Protein AF-A0A9E0LYA1-F1 (afdb_monomer)

Radius of gyration: 18.56 Å; Cα contacts (8 Å, |Δi|>4): 246; chains: 1; bounding box: 62×68×36 Å

Sequence (164 aa):
MTSHRGQSEPLCPSARPEAPDARIFGVVDNSGEAPEVRYLAEPVPVTAEVRALLQGAPPGEVWRVGARCAGSACGHFDGAHCSLGERLVQLHSRPKGPQPPSCALRAAGCRWFRERGIDICFTCRFVVSEGETLLGSEADRAALGQPSAAGREPIAQTGHGLSG

Secondary structure (DSSP, 8-state):
-----S-PPPEETT--TTSTT-EEEEEEE-SSSS-EEEEEEEEEE--HHHHHTTTT--HHHHEEEEEE--GGGSTTB-SSSBHHHHHHHH---S---SSPPP-HHHHTTBHHHHHHTTHHHHHHTT--SSSS-SSSSHHHHHHTTPPPSTT-------------

Structure (mmCIF, N/CA/C/O backbone):
data_AF-A0A9E0LYA1-F1
#
_entry.id   AF-A0A9E0LYA1-F1
#
loop_
_atom_site.group_PDB
_atom_site.id
_atom_site.type_symbol
_atom_site.label_atom_id
_atom_site.label_alt_id
_atom_site.label_comp_id
_atom_site.label_asym_id
_atom_site.label_entity_id
_atom_site.label_seq_id
_atom_site.pdbx_PDB_ins_code
_atom_site.Cartn_x
_atom_site.Cartn_y
_atom_site.Cartn_z
_atom_site.occupancy
_atom_site.B_iso_or_equiv
_atom_site.auth_seq_id
_atom_site.auth_comp_id
_atom_site.auth_asym_id
_atom_site.auth_atom_id
_atom_site.pdbx_PDB_model_num
ATOM 1 N N . MET A 1 1 ? -3.941 -33.182 -10.390 1.00 36.06 1 MET A N 1
ATOM 2 C CA . MET A 1 1 ? -4.243 -32.474 -9.127 1.00 36.06 1 MET A CA 1
ATOM 3 C C . MET A 1 1 ? -2.921 -32.074 -8.492 1.00 36.06 1 MET A C 1
ATOM 5 O O . MET A 1 1 ? -2.309 -32.869 -7.792 1.00 36.06 1 MET A O 1
ATOM 9 N N . THR A 1 2 ? -2.398 -30.906 -8.858 1.00 38.78 2 THR A 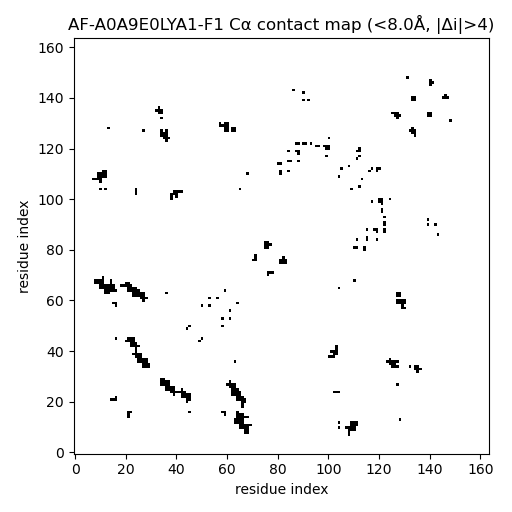N 1
ATOM 10 C CA . THR A 1 2 ? -1.060 -30.469 -8.440 1.00 38.78 2 THR A CA 1
ATOM 11 C C . THR A 1 2 ? -1.136 -29.911 -7.022 1.00 38.78 2 THR A C 1
ATOM 13 O O . THR A 1 2 ? -1.888 -28.985 -6.739 1.00 38.78 2 THR A O 1
ATOM 16 N N . SER A 1 3 ? -0.385 -30.531 -6.120 1.00 39.16 3 SER A N 1
ATOM 17 C CA . SER A 1 3 ? -0.320 -30.214 -4.696 1.00 39.16 3 SER A CA 1
ATOM 18 C C . SER A 1 3 ? 0.295 -28.822 -4.469 1.00 39.16 3 SER A C 1
ATOM 20 O O . SER A 1 3 ? 1.511 -28.663 -4.577 1.00 39.16 3 SER A O 1
ATOM 22 N N . HIS A 1 4 ? -0.510 -27.818 -4.106 1.00 46.06 4 HIS A N 1
ATOM 23 C CA . HIS A 1 4 ? -0.019 -26.523 -3.615 1.00 46.06 4 HIS A CA 1
ATOM 24 C C . HIS A 1 4 ? 0.507 -26.683 -2.181 1.00 46.06 4 HIS A C 1
ATOM 26 O O . HIS A 1 4 ? -0.223 -26.512 -1.208 1.00 46.06 4 HIS A O 1
ATOM 32 N N . ARG A 1 5 ? 1.781 -27.065 -2.030 1.00 46.09 5 ARG A N 1
ATOM 33 C CA . ARG A 1 5 ? 2.447 -27.075 -0.720 1.00 46.09 5 ARG A CA 1
ATOM 34 C C . ARG A 1 5 ? 2.542 -25.642 -0.177 1.00 46.09 5 ARG A C 1
ATOM 36 O O . ARG A 1 5 ? 3.277 -24.828 -0.722 1.00 46.09 5 ARG A O 1
ATOM 43 N N . GLY A 1 6 ? 1.813 -25.370 0.904 1.00 42.47 6 GLY A N 1
ATOM 44 C CA . GLY A 1 6 ? 2.267 -24.531 2.020 1.00 42.47 6 GLY A CA 1
ATOM 45 C C . GLY A 1 6 ? 2.540 -23.045 1.779 1.00 42.47 6 GLY A C 1
ATOM 46 O O . GLY A 1 6 ? 3.290 -22.469 2.558 1.00 42.47 6 GLY A O 1
ATOM 47 N N . GLN A 1 7 ? 1.966 -22.407 0.759 1.00 52.66 7 GLN A N 1
ATOM 48 C CA . GLN A 1 7 ? 2.095 -20.954 0.622 1.00 52.66 7 GLN A CA 1
ATOM 49 C C . GLN A 1 7 ? 0.951 -20.259 1.353 1.00 52.66 7 GLN A C 1
ATOM 51 O O . GLN A 1 7 ? -0.199 -20.348 0.921 1.00 52.66 7 GLN A O 1
ATOM 56 N N . SER A 1 8 ? 1.273 -19.549 2.438 1.00 67.56 8 SER A N 1
ATOM 57 C CA . SER A 1 8 ? 0.352 -18.601 3.063 1.00 67.56 8 SER A CA 1
ATOM 58 C C . SER A 1 8 ? -0.239 -17.685 1.990 1.00 67.56 8 SER A C 1
ATOM 60 O O . SER A 1 8 ? 0.461 -17.228 1.072 1.00 67.56 8 SER A O 1
ATOM 62 N N . GLU A 1 9 ? -1.546 -17.460 2.079 1.00 82.94 9 GLU A N 1
ATOM 63 C CA . GLU A 1 9 ? -2.266 -16.619 1.131 1.00 82.94 9 GLU A CA 1
ATOM 64 C C . GLU A 1 9 ? -1.612 -15.228 1.082 1.00 82.94 9 GLU A C 1
ATOM 66 O O . GLU A 1 9 ? -1.304 -14.667 2.137 1.00 82.94 9 GLU A O 1
ATOM 71 N N . PRO A 1 10 ? -1.307 -14.688 -0.113 1.00 94.69 10 PRO A N 1
ATOM 72 C CA . PRO A 1 10 ? -0.533 -13.461 -0.212 1.00 94.69 10 PRO A CA 1
ATOM 73 C C . PRO A 1 10 ? -1.270 -12.282 0.421 1.00 94.69 10 PRO A C 1
ATOM 75 O O . PRO A 1 10 ? -2.493 -12.172 0.328 1.00 94.69 10 PRO A O 1
ATOM 78 N N . LEU A 1 11 ? -0.508 -11.346 0.982 1.00 97.31 11 LEU A N 1
ATOM 79 C CA . LEU A 1 11 ? -1.049 -10.089 1.492 1.00 97.31 11 LEU A CA 1
ATOM 80 C C . LEU A 1 11 ? -1.148 -9.057 0.365 1.00 97.31 11 LEU A C 1
ATOM 82 O O . LEU A 1 11 ? -0.202 -8.855 -0.397 1.00 97.31 11 LEU A O 1
ATOM 86 N N . CYS A 1 12 ? -2.290 -8.390 0.248 1.00 96.75 12 CYS A N 1
ATOM 87 C CA . CYS A 1 12 ? -2.478 -7.261 -0.652 1.00 96.75 12 CYS A CA 1
ATOM 88 C C . CYS A 1 12 ? -1.997 -5.974 0.038 1.00 96.75 12 CYS A C 1
ATOM 90 O O . CYS A 1 12 ? -2.546 -5.643 1.082 1.00 96.75 12 CYS A O 1
ATOM 92 N N . PRO A 1 13 ? -1.033 -5.217 -0.524 1.00 96.31 13 PRO A N 1
ATOM 93 C CA . PRO A 1 13 ? -0.576 -3.929 0.025 1.00 96.31 13 PRO A CA 1
ATOM 94 C C . PRO A 1 13 ? -1.478 -2.739 -0.344 1.00 96.31 13 PRO A C 1
ATOM 96 O O . PRO A 1 13 ? -1.095 -1.589 -0.128 1.00 96.31 13 PRO A O 1
ATOM 99 N N . SER A 1 14 ? -2.619 -3.017 -0.974 1.00 94.94 14 SER A N 1
ATOM 100 C CA . SER A 1 14 ? -3.626 -2.052 -1.421 1.00 94.94 14 SER A CA 1
ATOM 101 C C . SER A 1 14 ? -5.019 -2.518 -0.990 1.00 94.94 14 SER A C 1
ATOM 103 O O . SER A 1 14 ? -5.987 -2.418 -1.744 1.00 94.94 14 SER A O 1
ATOM 105 N N . ALA A 1 15 ? -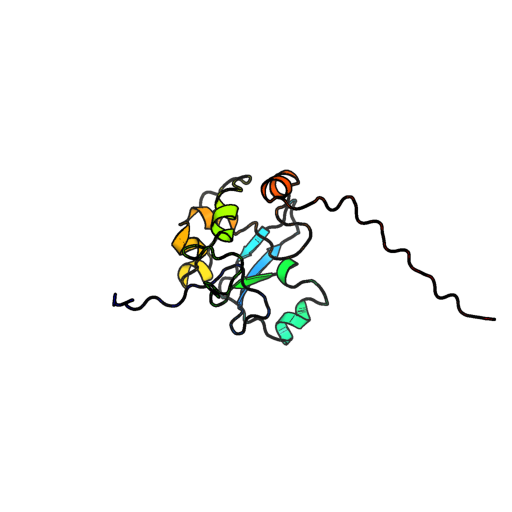5.096 -3.143 0.185 1.00 94.62 15 ALA A N 1
ATOM 106 C CA . ALA A 1 15 ? -6.358 -3.616 0.720 1.00 94.62 15 ALA A CA 1
ATOM 107 C C . ALA A 1 15 ? -7.231 -2.437 1.153 1.00 94.62 15 ALA A C 1
ATOM 109 O O . ALA A 1 15 ? -6.731 -1.370 1.510 1.00 94.62 15 ALA A O 1
ATOM 110 N N . ARG A 1 16 ? -8.545 -2.652 1.138 1.00 91.06 16 ARG A N 1
ATOM 111 C CA . ARG A 1 16 ? -9.497 -1.685 1.673 1.00 91.06 16 ARG A CA 1
ATOM 112 C C . ARG A 1 16 ? -9.427 -1.664 3.213 1.00 91.06 16 ARG A C 1
ATOM 114 O O . ARG A 1 16 ? -9.237 -2.732 3.802 1.00 91.06 16 ARG A O 1
ATOM 121 N N . PRO A 1 17 ? -9.584 -0.499 3.865 1.00 91.44 17 PRO A N 1
ATOM 122 C CA . PRO A 1 17 ? -9.629 -0.375 5.328 1.00 91.44 17 PRO A CA 1
ATOM 123 C C . PRO A 1 17 ? -10.695 -1.246 6.003 1.00 91.44 17 PRO A C 1
ATOM 125 O O . PRO A 1 17 ? -10.542 -1.615 7.164 1.00 91.44 17 PRO A O 1
ATOM 128 N N . GLU A 1 18 ? -11.759 -1.584 5.276 1.00 91.19 18 GLU A N 1
ATOM 129 C CA . GLU A 1 18 ? -12.887 -2.390 5.748 1.00 91.19 18 GLU A CA 1
ATOM 130 C C . GLU A 1 18 ? -12.610 -3.899 5.695 1.00 91.19 18 GLU A C 1
ATOM 132 O O . GLU A 1 18 ? -13.439 -4.692 6.144 1.00 91.19 18 GLU A O 1
ATOM 137 N N . ALA A 1 19 ? -11.469 -4.327 5.141 1.00 92.94 19 ALA A N 1
ATOM 138 C CA . ALA A 1 19 ? -11.120 -5.741 5.103 1.00 92.94 19 ALA A CA 1
ATOM 139 C C . ALA A 1 19 ? -11.016 -6.317 6.537 1.00 92.94 19 ALA A C 1
ATOM 141 O O . ALA A 1 19 ? -10.453 -5.659 7.415 1.00 92.94 19 ALA A O 1
ATOM 142 N N . PRO A 1 20 ? -11.499 -7.550 6.796 1.00 91.25 20 PRO A N 1
ATOM 143 C CA . PRO A 1 20 ? -11.566 -8.113 8.152 1.00 91.25 20 PRO A CA 1
ATOM 144 C C . PRO A 1 20 ? -10.228 -8.149 8.903 1.00 91.25 20 PRO A C 1
ATOM 146 O O . PRO A 1 20 ? -10.180 -7.997 10.122 1.00 91.25 20 PRO A O 1
ATOM 149 N N . ASP A 1 21 ? -9.129 -8.350 8.180 1.00 94.69 21 ASP A N 1
ATOM 150 C CA . ASP A 1 21 ? -7.766 -8.418 8.698 1.00 94.69 21 ASP A CA 1
ATOM 151 C C . ASP A 1 21 ? -6.921 -7.203 8.290 1.00 94.69 21 ASP A C 1
ATOM 153 O O . ASP A 1 21 ? -5.694 -7.284 8.262 1.00 94.69 21 ASP A O 1
ATOM 157 N N . ALA A 1 22 ? -7.564 -6.064 8.011 1.00 96.62 22 ALA A N 1
ATOM 158 C CA . ALA A 1 22 ? -6.886 -4.827 7.656 1.00 96.62 22 ALA A CA 1
ATOM 159 C C . ALA A 1 22 ? -5.872 -4.391 8.730 1.00 96.62 22 ALA A C 1
ATOM 161 O O . ALA A 1 22 ? -6.139 -4.357 9.943 1.00 96.62 22 ALA A O 1
ATOM 162 N N . ARG A 1 23 ? -4.675 -4.046 8.260 1.00 98.00 23 ARG A N 1
ATOM 163 C CA . ARG A 1 23 ? -3.551 -3.540 9.045 1.00 98.00 23 ARG A CA 1
ATOM 164 C C . ARG A 1 23 ? -2.958 -2.324 8.346 1.00 98.00 23 ARG A C 1
ATOM 166 O O . ARG A 1 23 ? -2.631 -2.382 7.163 1.00 98.00 23 ARG A O 1
ATOM 173 N N . ILE A 1 24 ? -2.764 -1.243 9.082 1.00 97.62 24 ILE A N 1
ATOM 174 C CA . ILE A 1 24 ? -1.992 -0.082 8.648 1.00 97.62 24 ILE A CA 1
ATOM 175 C C . ILE A 1 24 ? -0.522 -0.484 8.694 1.00 97.62 24 ILE A C 1
ATOM 177 O O . ILE A 1 24 ? -0.018 -0.831 9.756 1.00 97.62 24 ILE A O 1
ATOM 181 N N . PHE A 1 25 ? 0.172 -0.448 7.562 1.00 97.25 25 PHE A N 1
ATOM 182 C CA . PHE A 1 25 ? 1.618 -0.698 7.497 1.00 97.25 25 PHE A CA 1
ATOM 183 C C . PHE A 1 25 ? 2.420 0.560 7.139 1.00 97.25 25 PHE A C 1
ATOM 185 O O . PHE A 1 25 ? 3.650 0.522 7.085 1.00 97.25 25 PHE A O 1
ATOM 192 N N . GLY A 1 26 ? 1.738 1.677 6.892 1.00 96.50 26 GLY A N 1
ATOM 193 C CA . GLY A 1 26 ? 2.360 2.968 6.642 1.00 96.50 26 GLY A CA 1
ATOM 194 C C . GLY A 1 26 ? 1.364 4.115 6.753 1.00 96.50 26 GLY A C 1
ATOM 195 O O . GLY A 1 26 ? 0.154 3.911 6.653 1.00 96.50 26 GLY A O 1
ATOM 196 N N . VAL A 1 27 ? 1.895 5.314 6.948 1.00 95.56 27 VAL A N 1
ATOM 197 C CA . VAL A 1 27 ? 1.153 6.575 7.028 1.00 95.56 27 VAL A CA 1
ATOM 198 C C . VAL A 1 27 ? 1.624 7.472 5.893 1.00 95.56 27 VAL A C 1
ATOM 200 O O . VAL A 1 27 ? 2.821 7.542 5.621 1.00 95.56 27 VAL A O 1
ATOM 203 N N . VAL A 1 28 ? 0.690 8.119 5.209 1.00 92.81 28 VAL A N 1
ATOM 204 C CA . VAL A 1 28 ? 0.986 9.075 4.144 1.00 92.81 28 VAL A CA 1
ATOM 205 C C . VAL A 1 28 ? 1.395 10.398 4.784 1.00 92.81 28 VAL A C 1
ATOM 207 O O . VAL A 1 28 ? 0.678 10.971 5.599 1.00 92.81 28 VAL A O 1
ATOM 210 N N . ASP A 1 29 ? 2.580 10.860 4.420 1.00 89.75 29 ASP A N 1
ATOM 211 C CA . ASP A 1 29 ? 3.165 12.132 4.798 1.00 89.75 29 ASP A CA 1
ATOM 212 C C . ASP A 1 29 ? 3.024 13.098 3.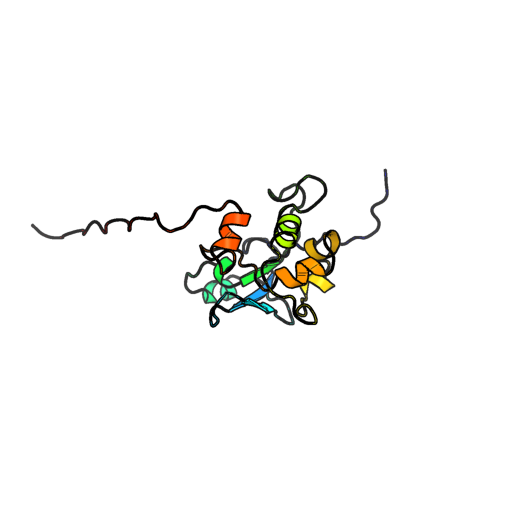619 1.00 89.75 29 ASP A C 1
ATOM 214 O O . ASP A 1 29 ? 3.597 12.885 2.550 1.00 89.75 29 ASP A O 1
ATOM 218 N N . ASN A 1 30 ? 2.228 14.146 3.824 1.00 84.69 30 ASN A N 1
ATOM 219 C CA . ASN A 1 30 ? 1.958 15.191 2.837 1.00 84.69 30 ASN A CA 1
ATOM 220 C C . ASN A 1 30 ? 2.745 16.485 3.123 1.00 84.69 30 ASN A C 1
ATOM 222 O O . ASN A 1 30 ? 2.406 17.533 2.586 1.00 84.69 30 ASN A O 1
ATOM 226 N N . SER A 1 31 ? 3.757 16.450 3.999 1.00 82.94 31 SER A N 1
ATOM 227 C CA . SER A 1 31 ? 4.528 17.652 4.365 1.00 82.94 31 SER A CA 1
ATOM 228 C C . SER A 1 31 ? 5.518 18.120 3.290 1.00 82.94 31 SER A C 1
ATOM 230 O O . SER A 1 31 ? 6.002 19.250 3.357 1.00 82.94 31 SER A O 1
ATOM 232 N N . GLY A 1 32 ? 5.834 17.262 2.316 1.00 82.25 32 GLY A N 1
ATOM 233 C CA . GLY A 1 32 ? 6.737 17.565 1.207 1.00 82.25 32 GLY A CA 1
ATOM 234 C C . GLY A 1 32 ? 6.025 18.034 -0.064 1.00 82.25 32 GLY A C 1
ATOM 235 O O . GLY A 1 32 ? 4.807 18.162 -0.116 1.00 82.25 32 GLY A O 1
ATOM 23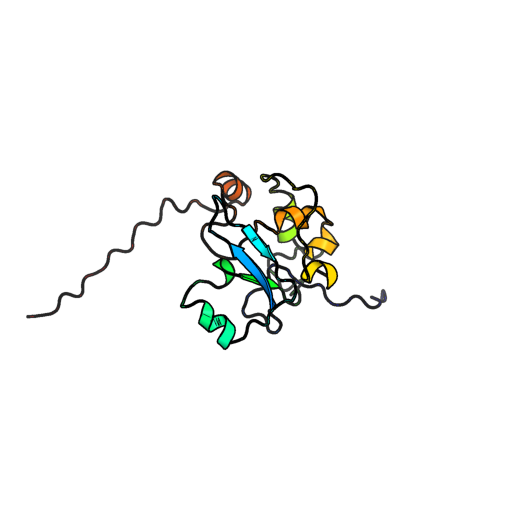6 N N . GLU A 1 33 ? 6.804 18.226 -1.131 1.00 76.88 33 GLU A N 1
ATOM 237 C CA . GLU A 1 33 ? 6.300 18.579 -2.471 1.00 76.88 33 GLU A CA 1
ATOM 238 C C . GLU A 1 33 ? 5.375 17.499 -3.064 1.00 76.88 33 GLU A C 1
ATOM 240 O O . GLU A 1 33 ? 4.535 17.770 -3.918 1.00 76.88 33 GLU A O 1
ATOM 245 N N . ALA A 1 34 ? 5.512 16.260 -2.597 1.00 77.44 34 ALA A N 1
ATOM 246 C CA . ALA A 1 34 ? 4.685 15.142 -3.008 1.00 77.44 34 ALA A CA 1
ATOM 247 C C . ALA A 1 34 ? 4.444 14.175 -1.842 1.00 77.44 34 ALA A C 1
ATOM 249 O O . ALA A 1 34 ? 5.312 14.061 -0.970 1.00 77.44 34 ALA A O 1
ATOM 250 N N . PRO A 1 35 ? 3.319 13.433 -1.858 1.00 84.50 35 PRO A N 1
ATOM 251 C CA . PRO A 1 35 ? 3.017 12.452 -0.829 1.00 84.50 35 PRO A CA 1
ATOM 252 C C . PRO A 1 35 ? 4.082 11.359 -0.778 1.00 84.50 35 PRO A C 1
ATOM 254 O O . PRO A 1 35 ? 4.457 10.773 -1.801 1.00 84.50 35 PRO A O 1
ATOM 257 N N . GLU A 1 36 ? 4.520 11.039 0.432 1.00 89.12 36 GLU A N 1
ATOM 258 C CA . GLU A 1 36 ? 5.412 9.920 0.697 1.00 89.12 36 GLU A CA 1
ATOM 259 C C . GLU A 1 36 ? 4.885 9.059 1.848 1.00 89.12 36 GLU A C 1
ATOM 261 O O . GLU A 1 36 ? 4.381 9.547 2.847 1.00 89.12 36 GLU A O 1
ATOM 266 N N . VAL A 1 37 ? 5.025 7.744 1.743 1.00 92.50 37 VAL A N 1
ATOM 267 C CA . VAL A 1 37 ? 4.643 6.804 2.791 1.00 92.50 37 VAL A CA 1
ATOM 268 C C . VAL A 1 37 ? 5.782 6.632 3.791 1.00 92.50 37 VAL A C 1
ATOM 270 O O . VAL A 1 37 ? 6.851 6.106 3.470 1.00 92.50 37 VAL A O 1
ATOM 273 N N . ARG A 1 38 ? 5.486 6.937 5.051 1.00 94.25 38 ARG A N 1
ATOM 274 C CA . ARG A 1 38 ? 6.281 6.571 6.225 1.00 94.25 38 ARG A CA 1
ATOM 275 C C . ARG A 1 38 ? 5.853 5.180 6.690 1.00 94.25 38 ARG A C 1
ATOM 277 O O . ARG A 1 38 ? 4.723 4.986 7.133 1.00 94.25 38 ARG A O 1
ATOM 284 N N . TYR A 1 39 ? 6.738 4.195 6.567 1.00 95.81 39 TYR A N 1
ATOM 285 C CA . TYR A 1 39 ? 6.435 2.802 6.909 1.00 95.81 39 TYR A CA 1
ATOM 286 C C . TYR A 1 39 ? 6.500 2.573 8.418 1.00 95.81 39 TYR A C 1
ATOM 288 O O . TYR A 1 39 ? 7.413 3.055 9.089 1.00 95.81 39 TYR A O 1
ATOM 296 N N . LEU A 1 40 ? 5.545 1.803 8.936 1.00 96.38 40 LEU A N 1
ATOM 297 C CA . LEU A 1 40 ? 5.545 1.371 10.329 1.00 96.38 40 LEU A CA 1
ATOM 298 C C . LEU A 1 40 ? 6.441 0.140 10.488 1.00 96.38 40 LEU A C 1
ATOM 300 O O . LEU A 1 40 ? 6.450 -0.747 9.631 1.00 96.38 40 LEU A O 1
ATOM 304 N N . ALA A 1 41 ? 7.179 0.084 11.598 1.00 92.25 41 ALA A N 1
ATOM 305 C CA . ALA A 1 41 ? 7.962 -1.097 11.953 1.00 92.25 41 ALA A CA 1
ATOM 306 C C . ALA A 1 41 ? 7.049 -2.305 12.220 1.00 92.25 41 ALA A C 1
ATOM 308 O O . ALA A 1 41 ? 7.325 -3.395 11.728 1.00 92.25 41 ALA A O 1
ATOM 309 N N . GLU A 1 42 ? 5.937 -2.071 12.925 1.00 94.94 42 GLU A N 1
ATOM 310 C CA . GLU A 1 42 ? 4.909 -3.066 13.227 1.00 94.94 42 GLU A CA 1
ATOM 311 C C . GLU A 1 42 ? 3.550 -2.603 12.669 1.00 94.94 42 GLU A C 1
ATOM 313 O O . GLU A 1 42 ? 3.139 -1.470 12.949 1.00 94.94 42 GLU A O 1
ATOM 318 N N . PRO A 1 43 ? 2.839 -3.426 11.872 1.00 96.62 43 PRO A N 1
ATOM 319 C CA . PRO A 1 43 ? 1.523 -3.063 11.364 1.00 96.62 43 PRO A CA 1
ATOM 320 C C . PRO A 1 43 ? 0.460 -2.943 12.465 1.00 96.62 43 PRO A C 1
ATOM 322 O O . PRO A 1 43 ? 0.331 -3.808 13.328 1.00 96.62 43 PRO A O 1
ATOM 325 N N . VAL A 1 44 ? -0.380 -1.911 12.382 1.00 97.75 44 VAL A N 1
ATOM 326 C CA . VAL A 1 44 ? -1.419 -1.612 13.381 1.00 97.75 44 VAL A CA 1
ATOM 327 C C . VAL A 1 44 ? -2.799 -2.053 12.875 1.00 97.75 44 VAL A C 1
ATOM 329 O O . VAL A 1 44 ? -3.171 -1.691 11.760 1.00 97.75 44 VAL A O 1
ATOM 332 N N . PRO A 1 45 ? -3.600 -2.815 13.642 1.00 97.56 45 PRO A N 1
ATOM 333 C CA . PRO A 1 45 ? -4.984 -3.140 13.281 1.00 97.56 45 PRO A CA 1
ATOM 334 C C . PRO A 1 45 ? -5.864 -1.915 13.020 1.00 97.56 45 PRO A C 1
ATOM 336 O O . PRO A 1 45 ? -5.860 -0.963 13.795 1.00 97.56 45 PRO A O 1
ATOM 339 N N . VAL A 1 46 ? -6.671 -1.965 11.954 1.00 96.25 46 VAL A N 1
ATOM 340 C CA . VAL A 1 46 ? -7.682 -0.934 11.665 1.00 96.25 46 VAL A CA 1
ATOM 341 C C . VAL A 1 46 ? -8.912 -1.167 12.554 1.00 96.25 46 VAL A C 1
ATOM 343 O O . VAL A 1 46 ? -9.920 -1.733 12.130 1.00 96.25 46 VAL A O 1
ATOM 346 N N . THR A 1 47 ? -8.828 -0.765 13.823 1.00 95.56 47 THR A N 1
ATOM 347 C CA . THR A 1 47 ? -9.956 -0.834 14.769 1.00 95.56 47 THR A CA 1
ATOM 348 C C . THR A 1 47 ? -10.872 0.389 14.655 1.00 95.56 47 THR A C 1
ATOM 350 O O . THR A 1 47 ? -10.574 1.342 13.932 1.00 95.56 47 THR A O 1
ATOM 353 N N . ALA A 1 48 ? -12.008 0.376 15.359 1.00 92.69 48 ALA A N 1
ATOM 354 C CA . ALA A 1 48 ? -12.908 1.530 15.409 1.00 92.69 48 ALA A CA 1
ATOM 355 C C . ALA A 1 48 ? -12.241 2.748 16.069 1.00 92.69 48 ALA A C 1
ATOM 357 O O . ALA A 1 48 ? -12.380 3.866 15.582 1.00 92.69 48 ALA A O 1
ATOM 358 N N . GLU A 1 49 ? -11.459 2.517 17.120 1.00 94.12 49 GLU A N 1
ATOM 359 C CA . GLU A 1 49 ? -10.715 3.542 17.854 1.00 94.12 49 GLU A CA 1
ATOM 360 C C . GLU A 1 49 ? -9.631 4.161 16.969 1.00 94.12 49 GLU A C 1
ATOM 362 O O . GLU A 1 49 ? -9.486 5.378 16.924 1.00 94.12 49 GLU A O 1
ATOM 367 N N . VAL A 1 50 ? -8.916 3.333 16.198 1.00 94.69 50 VAL A N 1
ATOM 368 C CA . VAL A 1 50 ? -7.918 3.814 15.235 1.00 94.69 50 VAL A CA 1
ATOM 369 C C . VAL A 1 50 ? -8.589 4.613 14.113 1.00 94.69 50 VAL A C 1
ATOM 371 O O . VAL A 1 50 ? -8.097 5.680 13.760 1.00 94.69 50 VAL A O 1
ATOM 374 N N . ARG A 1 51 ? -9.747 4.169 13.594 1.00 93.19 51 ARG A N 1
ATOM 375 C CA . ARG A 1 51 ? -10.554 4.941 12.621 1.00 93.19 51 ARG A CA 1
ATOM 376 C C . ARG A 1 51 ? -11.014 6.290 13.155 1.00 93.19 51 ARG A C 1
ATOM 378 O O . ARG A 1 51 ? -11.030 7.249 12.389 1.00 93.19 51 ARG A O 1
ATOM 385 N N . ALA A 1 52 ? -11.331 6.398 14.442 1.00 92.69 52 ALA A N 1
ATOM 386 C CA . ALA A 1 52 ? -11.728 7.670 15.040 1.00 92.69 52 ALA A CA 1
ATOM 387 C C . ALA A 1 52 ? -10.615 8.738 14.972 1.00 92.69 52 ALA A C 1
ATOM 389 O O . ALA A 1 52 ? -10.922 9.930 14.923 1.00 92.69 52 ALA A O 1
ATOM 390 N N . LEU A 1 53 ? -9.339 8.333 14.885 1.00 92.00 53 LEU A N 1
ATOM 391 C CA . LEU A 1 53 ? -8.202 9.251 14.731 1.00 92.00 53 LEU A CA 1
ATOM 392 C C . LEU A 1 53 ? -8.212 10.015 13.402 1.00 92.00 53 LEU A C 1
ATOM 394 O O . LEU A 1 53 ? -7.582 11.063 13.312 1.00 92.00 53 LEU A O 1
ATOM 398 N N . LEU A 1 54 ? -8.916 9.515 12.380 1.00 89.56 54 LEU A N 1
ATOM 399 C CA . LEU A 1 54 ? -8.995 10.181 11.078 1.00 89.56 54 LEU A CA 1
ATOM 400 C C . LEU A 1 54 ? -9.807 11.476 11.119 1.00 8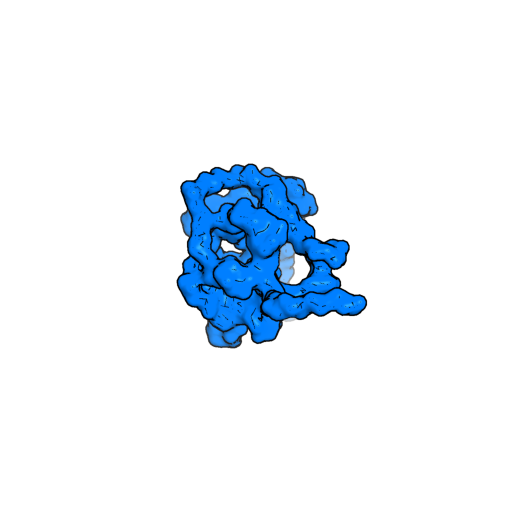9.56 54 LEU A C 1
ATOM 402 O O . LEU A 1 54 ? -9.680 12.285 10.208 1.00 89.56 54 LEU A O 1
ATOM 406 N N . GLN A 1 55 ? -10.664 11.667 12.131 1.00 90.25 55 GLN A N 1
ATOM 407 C CA . GLN A 1 55 ? -11.499 12.868 12.281 1.00 90.25 55 GLN A CA 1
ATOM 408 C C . GLN A 1 55 ? -12.263 13.257 10.995 1.00 90.25 55 GLN A C 1
ATOM 410 O O . GLN A 1 55 ? -12.463 14.432 10.706 1.00 90.25 55 GLN A O 1
ATOM 415 N N . GLY A 1 56 ? -12.699 12.258 10.218 1.00 84.38 56 GLY A N 1
ATOM 416 C CA . GLY A 1 56 ? -13.437 12.446 8.964 1.00 84.38 56 GLY A CA 1
ATOM 417 C C . GLY A 1 56 ? -12.587 12.438 7.688 1.00 84.38 56 GLY A C 1
ATOM 418 O O . GLY A 1 56 ? -13.162 12.420 6.603 1.00 84.38 56 GLY A O 1
ATOM 419 N N . ALA A 1 57 ? -11.254 12.393 7.785 1.00 87.44 57 ALA A N 1
ATOM 420 C CA . ALA A 1 57 ? -10.391 12.202 6.621 1.00 87.44 57 ALA A CA 1
ATOM 421 C C . ALA A 1 57 ? -10.602 10.809 5.985 1.00 87.44 57 ALA A C 1
ATOM 423 O O . ALA A 1 57 ? -10.755 9.822 6.717 1.00 87.44 57 ALA A O 1
ATOM 424 N N . PRO A 1 58 ? -10.576 10.687 4.643 1.00 88.38 58 PRO A N 1
ATOM 425 C CA . PRO A 1 58 ? -10.608 9.393 3.970 1.00 88.38 58 PRO A CA 1
ATOM 426 C C . PRO A 1 58 ? -9.421 8.516 4.403 1.00 88.38 58 PRO A C 1
ATOM 428 O O . PRO A 1 58 ? -8.269 8.951 4.312 1.00 88.38 58 PRO A O 1
ATOM 431 N N . PRO A 1 59 ? -9.643 7.267 4.853 1.00 90.50 59 PRO A N 1
ATOM 432 C CA . PRO A 1 59 ? -8.551 6.424 5.326 1.00 90.50 59 PRO A CA 1
ATOM 433 C C . PRO A 1 59 ? -7.461 6.199 4.274 1.00 90.50 59 PRO A C 1
ATOM 435 O O . PRO A 1 59 ? -6.286 6.149 4.628 1.00 90.50 59 PRO A O 1
ATOM 438 N N . GLY A 1 60 ? -7.814 6.071 2.989 1.00 85.56 60 GLY A N 1
ATOM 439 C CA . GLY A 1 60 ? -6.838 5.834 1.926 1.00 85.56 60 GLY A CA 1
ATOM 440 C C . GLY A 1 60 ? -5.943 7.032 1.594 1.00 85.56 60 GLY A C 1
ATOM 441 O O . GLY A 1 60 ? -4.917 6.827 0.940 1.00 85.56 60 GLY A O 1
ATOM 442 N N . GLU A 1 61 ? -6.295 8.237 2.058 1.00 88.12 61 GLU A N 1
ATOM 443 C CA . GLU A 1 61 ? -5.464 9.449 1.969 1.00 88.12 61 GLU A CA 1
ATOM 444 C C . GLU A 1 61 ? -4.421 9.521 3.091 1.00 88.12 61 GLU A C 1
ATOM 446 O O . GLU A 1 61 ? -3.373 10.140 2.925 1.00 88.12 61 GLU A O 1
ATOM 451 N N . VAL A 1 62 ? -4.690 8.869 4.227 1.00 92.19 62 VAL A N 1
ATOM 452 C CA . VAL A 1 62 ? -3.846 8.932 5.431 1.00 92.19 62 VAL A CA 1
ATOM 453 C C . VAL A 1 62 ? -3.046 7.646 5.629 1.00 92.19 62 VAL A C 1
ATOM 455 O O . VAL A 1 62 ? -1.928 7.677 6.142 1.00 92.19 62 VAL A O 1
ATOM 458 N N . TRP A 1 63 ? -3.582 6.494 5.226 1.00 95.19 63 TRP A N 1
ATOM 459 C CA . TRP A 1 63 ? -3.028 5.186 5.556 1.00 95.19 63 TRP A CA 1
ATOM 460 C C . TRP A 1 63 ? -2.716 4.325 4.342 1.00 95.19 63 TRP A C 1
ATOM 462 O O . TRP A 1 63 ? -3.427 4.266 3.339 1.00 95.19 63 TRP A O 1
ATOM 472 N N . ARG A 1 64 ? -1.664 3.530 4.511 1.00 95.56 64 ARG A N 1
ATOM 473 C CA . ARG A 1 64 ? -1.378 2.356 3.698 1.00 95.56 64 ARG A CA 1
ATOM 474 C C . ARG A 1 64 ? -1.881 1.124 4.411 1.00 95.56 64 ARG A C 1
ATOM 476 O O . ARG A 1 64 ? -1.326 0.729 5.436 1.00 95.56 64 ARG A O 1
ATOM 483 N N . VAL A 1 65 ? -2.915 0.517 3.844 1.00 96.56 65 VAL A N 1
ATOM 484 C CA . VAL A 1 65 ? -3.576 -0.648 4.425 1.00 96.56 65 VAL A CA 1
ATOM 485 C C . VAL A 1 65 ? -3.206 -1.918 3.665 1.00 96.56 65 VAL A C 1
ATOM 487 O O . VAL A 1 65 ? -3.239 -1.982 2.434 1.00 96.56 65 VAL A O 1
ATOM 490 N N . GLY A 1 66 ? -2.836 -2.942 4.428 1.00 96.94 66 GLY A N 1
ATOM 491 C CA . GLY A 1 66 ? -2.600 -4.296 3.963 1.00 96.94 66 GLY A CA 1
ATOM 492 C C . GLY A 1 66 ? -3.567 -5.282 4.610 1.00 96.94 66 GLY A C 1
ATOM 493 O O . GLY A 1 66 ? -3.962 -5.094 5.755 1.00 96.94 66 GLY A O 1
ATOM 494 N N . ALA A 1 67 ? -3.952 -6.322 3.876 1.00 97.19 67 ALA A N 1
ATOM 495 C CA . ALA A 1 67 ? -4.832 -7.396 4.348 1.00 97.19 67 ALA A CA 1
ATOM 496 C C . ALA A 1 67 ? -4.632 -8.647 3.479 1.00 97.19 67 ALA A C 1
ATOM 498 O O . ALA A 1 67 ? -3.857 -8.604 2.514 1.00 97.19 67 ALA A O 1
ATOM 499 N N . ARG A 1 68 ? -5.341 -9.746 3.750 1.00 96.75 68 ARG A N 1
ATOM 500 C CA . ARG A 1 68 ? -5.388 -10.897 2.835 1.00 96.75 68 ARG A CA 1
ATOM 501 C C . ARG A 1 68 ? -5.812 -10.466 1.432 1.00 96.75 68 ARG A C 1
ATOM 503 O O . ARG A 1 68 ? -6.719 -9.657 1.240 1.00 96.75 68 ARG A O 1
ATOM 510 N N . CYS A 1 69 ? -5.124 -10.984 0.420 1.00 96.12 69 CYS A N 1
ATOM 511 C CA . CYS A 1 69 ? -5.451 -10.668 -0.960 1.00 96.12 69 CYS A CA 1
ATOM 512 C C . CYS A 1 69 ? -6.708 -11.412 -1.411 1.00 96.12 69 CYS A C 1
ATOM 514 O O . CYS A 1 69 ? -6.723 -12.633 -1.425 1.00 96.12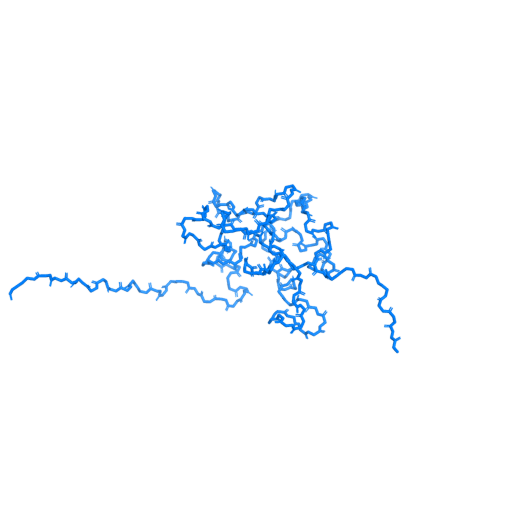 69 CYS A O 1
ATOM 516 N N . ALA A 1 70 ? -7.702 -10.668 -1.900 1.00 94.56 70 ALA A N 1
ATOM 517 C CA . ALA A 1 70 ? -8.947 -11.228 -2.427 1.00 94.56 70 ALA A CA 1
ATOM 518 C C . ALA A 1 70 ? -8.784 -12.045 -3.731 1.00 94.56 70 ALA A C 1
ATOM 520 O O . ALA A 1 70 ? -9.746 -12.655 -4.193 1.00 94.56 70 ALA A O 1
ATOM 521 N N . GLY A 1 71 ? -7.594 -12.055 -4.349 1.00 94.50 71 GLY A N 1
ATOM 522 C CA . GLY A 1 71 ? -7.316 -12.844 -5.552 1.00 94.50 71 GLY A CA 1
ATOM 523 C C . GLY A 1 71 ? -8.306 -12.544 -6.678 1.00 94.50 71 GLY A C 1
ATOM 524 O O . GLY A 1 71 ? -8.520 -11.382 -7.008 1.00 94.50 71 GLY A O 1
ATOM 525 N N . SER A 1 72 ? -8.939 -13.580 -7.225 1.00 94.12 72 SER A N 1
ATOM 526 C CA . SER A 1 72 ? -9.938 -13.475 -8.300 1.00 94.12 72 SER A CA 1
ATOM 527 C C . SER A 1 72 ? -11.186 -12.664 -7.951 1.00 94.12 72 SER A C 1
ATOM 529 O O . SER A 1 72 ? -11.885 -12.235 -8.862 1.00 94.12 72 SER A O 1
ATOM 531 N N . ALA A 1 73 ? -11.461 -12.402 -6.670 1.00 92.88 73 ALA A N 1
ATOM 532 C CA . ALA A 1 73 ? -12.538 -11.498 -6.264 1.00 92.88 73 ALA A CA 1
ATOM 533 C C . ALA A 1 73 ? -12.133 -10.008 -6.331 1.00 92.88 73 ALA A C 1
ATOM 535 O O . ALA A 1 73 ? -12.953 -9.127 -6.080 1.00 92.88 73 ALA A O 1
ATOM 536 N N . CYS A 1 74 ? -10.873 -9.696 -6.655 1.00 93.88 74 CYS A N 1
ATOM 537 C CA . CYS A 1 74 ? -10.386 -8.332 -6.826 1.00 93.88 74 CYS A CA 1
ATOM 538 C C . CYS A 1 74 ? -10.456 -7.903 -8.297 1.00 93.88 74 CYS A C 1
ATOM 540 O O . CYS A 1 74 ? -9.882 -8.561 -9.158 1.00 93.88 74 CYS A O 1
ATOM 542 N N . GLY A 1 75 ? -11.029 -6.727 -8.581 1.00 93.19 75 GLY A N 1
ATOM 543 C CA . GLY A 1 75 ? -11.081 -6.161 -9.941 1.00 93.19 75 GLY A CA 1
ATOM 544 C C . GLY A 1 75 ? -9.721 -5.796 -10.560 1.00 93.19 75 GLY A C 1
ATOM 545 O O . GLY A 1 75 ? -9.657 -5.390 -11.715 1.00 93.19 75 GLY A O 1
ATOM 546 N N . HIS A 1 76 ? -8.623 -5.919 -9.810 1.00 94.44 76 HIS A N 1
ATOM 547 C CA . HIS A 1 76 ? -7.256 -5.773 -10.322 1.00 94.44 76 HIS A CA 1
ATOM 548 C C . HIS A 1 76 ? -6.552 -7.110 -10.557 1.00 94.44 76 HIS A C 1
ATOM 550 O O . HIS A 1 76 ? -5.359 -7.116 -10.849 1.00 94.44 76 HIS A O 1
ATOM 556 N N . PHE A 1 77 ? -7.229 -8.238 -10.372 1.00 95.25 77 PHE A N 1
ATOM 557 C CA . PHE A 1 77 ? -6.653 -9.545 -10.638 1.00 95.25 77 PHE A CA 1
ATOM 558 C C . PHE A 1 77 ? -7.079 -10.020 -12.025 1.00 95.25 77 PHE A C 1
ATOM 560 O O . PHE A 1 77 ? -8.269 -10.092 -12.312 1.00 95.25 77 PHE A O 1
ATOM 567 N N . ASP A 1 78 ? -6.115 -10.334 -12.886 1.00 94.06 78 ASP A N 1
ATOM 568 C CA . ASP A 1 78 ? -6.366 -10.708 -14.289 1.00 94.06 78 ASP A CA 1
ATOM 569 C C . ASP A 1 78 ? -6.598 -12.219 -14.499 1.00 94.06 78 ASP A C 1
ATOM 571 O O . ASP A 1 78 ? -6.756 -12.684 -15.625 1.00 94.06 78 ASP A O 1
ATOM 575 N N . GLY A 1 79 ? -6.627 -12.989 -13.408 1.00 92.56 79 GLY A N 1
ATOM 576 C CA . GLY A 1 79 ? -6.713 -14.451 -13.417 1.00 92.56 79 GLY A CA 1
ATOM 577 C C . GLY A 1 79 ? -5.389 -15.142 -13.082 1.00 92.56 79 GLY A C 1
ATOM 578 O O . GLY A 1 79 ? -5.413 -16.282 -12.620 1.00 92.56 79 GLY A O 1
ATOM 579 N N . ALA A 1 80 ? -4.256 -14.447 -13.207 1.00 92.62 80 ALA A N 1
ATOM 580 C CA . ALA A 1 80 ? -2.932 -14.960 -12.853 1.00 92.62 80 ALA A CA 1
ATOM 581 C C . ALA A 1 80 ? -2.158 -14.011 -11.922 1.00 92.62 80 ALA A C 1
ATOM 583 O O . ALA A 1 80 ? -1.560 -14.454 -10.934 1.00 92.62 80 ALA A O 1
ATOM 584 N N . HIS A 1 81 ? -2.213 -12.708 -12.190 1.00 94.75 81 HIS A N 1
ATOM 585 C CA . HIS A 1 81 ? -1.410 -11.676 -11.548 1.00 94.75 81 HIS A CA 1
ATOM 586 C C . HIS A 1 81 ? -2.237 -10.450 -11.147 1.00 94.75 81 HIS A C 1
ATOM 588 O O . HIS A 1 81 ? -3.379 -10.238 -11.560 1.00 94.75 81 HIS A O 1
ATOM 594 N N . CYS A 1 82 ? -1.654 -9.623 -10.280 1.00 95.69 82 CYS A N 1
ATOM 595 C CA . CYS A 1 82 ? -2.205 -8.322 -9.942 1.00 95.69 82 CYS A CA 1
ATOM 596 C C . CYS A 1 82 ? -1.794 -7.281 -10.994 1.00 95.69 82 CYS A C 1
ATOM 598 O O . CYS A 1 82 ? -0.653 -6.807 -11.003 1.00 95.69 82 CYS A O 1
ATOM 600 N N . SER A 1 83 ? -2.752 -6.850 -11.815 1.00 95.00 83 SER A N 1
ATOM 601 C CA . SER A 1 83 ? -2.566 -5.810 -12.835 1.00 95.00 83 SER A CA 1
ATOM 602 C C . SER A 1 83 ? -2.352 -4.413 -12.237 1.00 95.00 83 SER A C 1
ATOM 604 O O . SER A 1 83 ? -1.826 -3.515 -12.892 1.00 95.00 83 SER A O 1
ATOM 606 N N . LEU A 1 84 ? -2.731 -4.182 -10.973 1.00 94.00 84 LEU A N 1
ATOM 607 C CA . LEU A 1 84 ? -2.392 -2.934 -10.278 1.00 94.00 84 LEU A CA 1
ATOM 608 C C . LEU A 1 84 ? -0.899 -2.871 -9.935 1.00 94.00 84 LEU A C 1
ATOM 610 O O . LEU A 1 84 ? -0.254 -1.870 -10.232 1.00 94.00 84 LEU A O 1
ATOM 614 N N . GLY A 1 85 ? -0.341 -3.943 -9.364 1.00 91.75 85 GLY A N 1
ATOM 615 C CA . GLY A 1 85 ? 1.095 -4.021 -9.085 1.00 91.75 85 GLY A CA 1
ATOM 616 C C . GLY A 1 85 ? 1.924 -3.902 -10.363 1.00 91.75 85 GLY A C 1
ATOM 617 O O . GLY A 1 85 ? 2.941 -3.219 -10.374 1.00 91.75 85 GLY A O 1
ATOM 618 N N . GLU A 1 86 ? 1.447 -4.497 -11.457 1.00 91.00 86 GLU A N 1
ATOM 619 C CA . GLU A 1 86 ? 2.039 -4.341 -12.786 1.00 91.00 86 GLU A CA 1
ATOM 620 C C . GLU A 1 86 ? 2.103 -2.894 -13.255 1.00 91.00 86 GLU A C 1
ATOM 622 O O . GLU A 1 86 ? 3.186 -2.396 -13.553 1.00 91.00 86 GLU A O 1
ATOM 627 N N . ARG A 1 87 ? 0.951 -2.212 -13.289 1.00 90.12 87 ARG A N 1
ATOM 628 C CA . ARG A 1 87 ? 0.862 -0.820 -13.737 1.00 90.12 87 ARG A CA 1
ATOM 629 C C . ARG A 1 87 ? 1.770 0.080 -12.911 1.00 90.12 87 ARG A C 1
ATOM 631 O O . ARG A 1 87 ? 2.478 0.898 -13.476 1.00 90.12 87 ARG A O 1
ATOM 638 N N . LEU A 1 88 ? 1.828 -0.124 -11.595 1.00 88.81 88 LEU A N 1
ATOM 639 C CA . LEU A 1 88 ? 2.690 0.658 -10.707 1.00 88.81 88 LEU A CA 1
ATOM 640 C C . LEU A 1 88 ? 4.188 0.462 -10.989 1.00 88.81 88 LEU A C 1
ATOM 642 O O . LEU A 1 88 ? 4.948 1.419 -10.874 1.00 88.81 88 LEU A O 1
ATOM 646 N N . VAL A 1 89 ? 4.628 -0.734 -11.398 1.00 86.38 89 VAL A N 1
ATOM 647 C CA . VAL A 1 89 ? 6.010 -0.926 -11.874 1.00 86.38 89 VAL A CA 1
ATOM 648 C C . VAL A 1 89 ? 6.243 -0.238 -13.218 1.00 86.38 89 VAL A C 1
ATOM 650 O O . VAL A 1 89 ? 7.381 0.029 -13.549 1.00 86.38 89 VAL A O 1
ATOM 653 N N . GLN A 1 90 ? 5.231 0.102 -14.010 1.00 83.94 90 GLN A N 1
ATOM 654 C CA . GLN A 1 90 ? 5.460 0.836 -15.263 1.00 83.94 90 GLN A CA 1
ATOM 655 C C . GLN A 1 90 ? 5.543 2.358 -15.065 1.00 83.94 90 GLN A C 1
ATOM 657 O O . GLN A 1 90 ? 6.149 3.050 -15.877 1.00 83.94 90 GLN A O 1
ATOM 662 N N . LEU A 1 91 ? 5.020 2.888 -13.955 1.00 72.50 91 LEU A N 1
ATOM 663 C CA . LEU A 1 91 ? 4.978 4.328 -13.646 1.00 72.50 91 LEU A CA 1
ATOM 664 C C . LEU A 1 91 ? 6.297 4.864 -13.052 1.00 72.50 91 LEU A C 1
ATOM 666 O O . LEU A 1 91 ? 6.294 5.596 -12.064 1.00 72.50 91 LEU A O 1
ATOM 670 N N . HIS A 1 92 ? 7.448 4.480 -13.610 1.00 61.09 92 HIS A N 1
ATOM 671 C CA . HIS A 1 92 ? 8.776 4.862 -13.103 1.00 61.09 92 HIS A CA 1
ATOM 672 C C . HIS A 1 92 ? 9.142 6.335 -13.375 1.00 61.09 92 HIS A C 1
ATOM 674 O O . HIS A 1 92 ? 10.099 6.628 -14.087 1.00 61.09 92 HIS A O 1
ATOM 680 N N . SER A 1 93 ? 8.428 7.275 -12.762 1.00 59.69 93 SER A N 1
ATOM 681 C CA . SER A 1 93 ? 8.709 8.711 -12.902 1.00 59.69 93 SER A CA 1
ATOM 682 C C . SER A 1 93 ? 9.640 9.248 -11.809 1.00 59.69 93 SER A C 1
ATOM 684 O O . SER A 1 93 ? 10.192 10.338 -11.941 1.00 59.69 93 SER A O 1
ATOM 686 N N . ARG A 1 94 ? 9.819 8.507 -10.703 1.00 70.12 94 ARG A N 1
ATOM 687 C CA . ARG A 1 94 ? 10.532 8.989 -9.507 1.00 70.12 94 ARG A CA 1
ATOM 688 C C . ARG A 1 94 ? 11.886 8.299 -9.309 1.00 70.12 94 ARG A C 1
ATOM 690 O O . ARG A 1 94 ? 11.968 7.079 -9.474 1.00 70.12 94 ARG A O 1
ATOM 697 N N . PRO A 1 95 ? 12.939 9.041 -8.909 1.00 73.19 95 PRO A N 1
ATOM 698 C CA . PRO A 1 95 ? 14.250 8.464 -8.642 1.00 73.19 95 PRO A CA 1
ATOM 699 C C . PRO A 1 95 ? 14.193 7.350 -7.591 1.00 73.19 95 PRO A C 1
ATOM 701 O O . PRO A 1 95 ? 13.651 7.524 -6.496 1.00 73.19 95 PRO A O 1
ATOM 704 N N . LYS A 1 96 ? 14.802 6.205 -7.911 1.00 82.19 96 LYS A N 1
ATOM 705 C CA . LYS A 1 96 ? 15.055 5.146 -6.931 1.00 82.19 96 LYS A CA 1
ATOM 706 C C . LYS A 1 96 ? 16.187 5.604 -6.010 1.00 82.19 96 LYS A C 1
ATOM 708 O O . LYS A 1 96 ? 17.243 6.019 -6.479 1.00 82.19 96 LYS A O 1
ATOM 713 N N . GLY A 1 97 ? 15.969 5.520 -4.700 1.00 82.12 97 GLY A N 1
ATOM 714 C CA . GLY A 1 97 ? 17.055 5.637 -3.726 1.00 82.12 97 GLY A CA 1
ATOM 715 C C . GLY A 1 97 ? 18.006 4.431 -3.793 1.00 82.12 97 GLY A C 1
ATOM 716 O O . GLY A 1 97 ? 17.745 3.482 -4.532 1.00 82.12 97 GLY A O 1
ATOM 717 N N . PRO A 1 98 ? 19.076 4.405 -2.982 1.00 87.00 98 PRO A N 1
ATOM 718 C CA . PRO A 1 98 ? 20.024 3.285 -2.964 1.00 87.00 98 PRO A CA 1
ATOM 719 C C . PRO A 1 98 ? 19.392 1.964 -2.491 1.00 87.00 98 PRO A C 1
ATOM 721 O O . PRO A 1 98 ? 19.878 0.889 -2.829 1.00 87.00 98 PRO A O 1
ATOM 724 N N . GLN A 1 99 ? 18.301 2.031 -1.721 1.00 90.19 99 GLN A N 1
ATOM 725 C CA . GLN A 1 99 ? 17.520 0.877 -1.280 1.00 90.19 99 GLN A CA 1
ATOM 726 C C . GLN A 1 99 ? 16.048 1.266 -1.056 1.00 90.19 99 GLN A C 1
ATOM 728 O O . GLN A 1 99 ? 15.767 2.428 -0.743 1.00 90.19 99 GLN A O 1
ATOM 733 N N . PRO A 1 100 ? 15.095 0.327 -1.197 1.00 90.88 100 PRO A N 1
ATOM 734 C CA . PRO A 1 100 ? 13.702 0.587 -0.857 1.00 90.88 100 PRO A CA 1
ATOM 735 C C . PRO A 1 100 ? 13.514 0.624 0.669 1.00 90.88 100 PRO A C 1
ATOM 737 O O . PRO A 1 100 ? 14.308 0.024 1.400 1.00 90.88 100 PRO A O 1
ATOM 740 N N . PRO A 1 101 ? 12.439 1.256 1.172 1.00 91.12 101 PRO A N 1
ATOM 741 C CA . PRO A 1 101 ? 12.153 1.271 2.603 1.00 91.12 101 PRO A CA 1
ATOM 742 C C . PRO A 1 101 ? 11.969 -0.146 3.172 1.00 91.12 101 PRO A C 1
ATOM 744 O O . PRO A 1 101 ? 11.623 -1.103 2.461 1.00 91.12 101 PRO A O 1
ATOM 747 N N . SER A 1 102 ? 12.194 -0.280 4.482 1.00 94.06 102 SER A N 1
ATOM 748 C CA . SER A 1 102 ? 11.773 -1.474 5.218 1.00 94.06 102 SER A CA 1
ATOM 749 C C . SER A 1 102 ? 10.246 -1.545 5.231 1.00 94.06 102 SER A C 1
ATOM 751 O O . SER A 1 102 ? 9.574 -0.538 5.435 1.00 94.06 102 SER A O 1
ATOM 753 N N . CYS A 1 103 ? 9.692 -2.729 4.976 1.00 96.31 103 CYS A N 1
ATOM 754 C CA . CYS A 1 103 ? 8.253 -2.933 4.864 1.00 96.31 103 CYS A CA 1
ATOM 755 C C . CYS A 1 103 ? 7.875 -4.274 5.494 1.00 96.31 103 CYS A C 1
ATOM 757 O O . CYS A 1 103 ? 8.242 -5.330 4.971 1.00 96.31 103 CYS A O 1
ATOM 759 N N . ALA A 1 104 ? 7.101 -4.234 6.580 1.00 94.75 104 ALA A N 1
ATOM 760 C CA . ALA A 1 104 ? 6.633 -5.432 7.276 1.00 94.75 104 ALA A CA 1
ATOM 761 C C . ALA A 1 104 ? 5.801 -6.353 6.361 1.00 94.75 104 ALA A C 1
ATOM 763 O O . ALA A 1 104 ? 5.956 -7.574 6.381 1.00 94.75 104 ALA A O 1
ATOM 764 N N . LEU A 1 105 ? 4.991 -5.774 5.464 1.00 95.25 105 LEU A N 1
ATOM 765 C CA . LEU A 1 105 ? 4.189 -6.546 4.512 1.00 95.25 105 LEU A CA 1
ATOM 766 C C . LEU A 1 105 ? 5.054 -7.334 3.516 1.00 95.25 105 LEU A C 1
ATOM 768 O O . LEU A 1 105 ? 4.671 -8.429 3.104 1.00 95.25 105 LEU A O 1
ATOM 772 N N . ARG A 1 106 ? 6.225 -6.799 3.130 1.00 95.44 106 ARG A N 1
ATOM 773 C CA . ARG A 1 106 ? 7.172 -7.490 2.239 1.00 95.44 106 ARG A CA 1
ATOM 774 C C . ARG A 1 106 ? 7.646 -8.796 2.870 1.00 95.44 106 ARG A C 1
ATOM 776 O O . ARG A 1 106 ? 7.561 -9.832 2.219 1.00 95.44 106 ARG A O 1
ATOM 783 N N . ALA A 1 107 ? 8.083 -8.744 4.127 1.00 90.62 107 ALA A N 1
ATOM 784 C CA . ALA A 1 107 ? 8.547 -9.919 4.864 1.00 90.62 107 ALA A CA 1
ATOM 785 C C . ALA A 1 107 ? 7.424 -10.947 5.101 1.00 90.62 107 ALA A C 1
ATOM 787 O O . ALA A 1 107 ? 7.667 -12.147 5.033 1.00 90.62 107 ALA A O 1
ATOM 788 N N . ALA A 1 108 ? 6.189 -10.482 5.307 1.00 92.06 108 ALA A N 1
ATOM 789 C CA . ALA A 1 108 ? 5.032 -11.329 5.603 1.00 92.06 108 ALA A CA 1
ATOM 790 C C . ALA A 1 108 ? 4.353 -11.971 4.370 1.00 92.06 108 ALA A C 1
ATOM 792 O O . ALA A 1 108 ? 3.381 -12.708 4.526 1.00 92.06 108 ALA A O 1
ATOM 793 N N . GLY A 1 109 ? 4.834 -11.716 3.145 1.00 95.25 109 GLY A N 1
ATOM 794 C CA . GLY A 1 109 ? 4.303 -12.347 1.926 1.00 95.25 109 GLY A CA 1
ATOM 795 C C . GLY A 1 109 ? 3.449 -11.444 1.027 1.00 95.25 109 GLY A C 1
ATOM 796 O O . GLY A 1 109 ? 2.470 -11.905 0.434 1.00 95.25 109 GLY A O 1
ATOM 797 N N . CYS A 1 110 ? 3.818 -10.166 0.894 1.00 97.38 110 CYS A N 1
ATOM 798 C CA . CYS A 1 110 ? 3.198 -9.203 -0.024 1.00 97.38 110 CYS A CA 1
ATOM 799 C C . CYS A 1 110 ? 3.095 -9.727 -1.470 1.00 97.38 110 CYS A C 1
ATOM 801 O O . CYS A 1 110 ? 4.101 -10.091 -2.083 1.00 97.38 110 CYS A O 1
ATOM 803 N N . ARG A 1 111 ? 1.887 -9.684 -2.050 1.00 97.44 111 ARG A N 1
ATOM 804 C CA . ARG A 1 111 ? 1.609 -10.097 -3.435 1.00 97.44 111 ARG A CA 1
ATOM 805 C C . ARG A 1 111 ? 2.459 -9.336 -4.444 1.00 97.44 111 ARG A C 1
ATOM 807 O O . ARG A 1 111 ? 3.088 -9.957 -5.290 1.00 97.44 111 ARG A O 1
ATOM 814 N N . TRP A 1 112 ? 2.489 -8.007 -4.350 1.00 96.44 112 TRP A N 1
ATOM 815 C CA . TRP A 1 112 ? 3.207 -7.180 -5.322 1.00 96.44 112 TRP A CA 1
ATOM 816 C C . TRP A 1 112 ? 4.695 -7.510 -5.355 1.00 96.44 112 TRP A C 1
ATOM 818 O O . TRP A 1 112 ? 5.245 -7.699 -6.432 1.00 96.44 112 TRP A O 1
ATOM 828 N N . PHE A 1 113 ? 5.331 -7.653 -4.190 1.00 96.88 113 PHE A N 1
ATOM 829 C CA . PHE A 1 113 ? 6.736 -8.054 -4.116 1.00 96.88 113 PHE A CA 1
ATOM 830 C C . PHE A 1 113 ? 6.958 -9.464 -4.679 1.00 96.88 113 PHE A C 1
ATOM 832 O O . PHE A 1 113 ? 7.896 -9.680 -5.439 1.00 96.88 113 PHE A O 1
ATOM 839 N N . ARG A 1 114 ? 6.077 -10.418 -4.353 1.00 96.44 114 ARG A N 1
ATOM 840 C CA . ARG A 1 114 ? 6.165 -11.791 -4.875 1.00 96.44 114 ARG A CA 1
ATOM 841 C C . ARG A 1 114 ? 6.063 -11.857 -6.400 1.00 96.44 114 ARG A C 1
ATOM 843 O O . ARG A 1 114 ? 6.704 -12.709 -6.998 1.00 96.44 114 ARG A O 1
ATOM 850 N N . GLU A 1 115 ? 5.247 -11.001 -7.009 1.00 95.75 115 GLU A N 1
ATOM 851 C CA . GLU A 1 115 ? 5.003 -11.011 -8.457 1.00 95.75 115 GLU A CA 1
ATOM 852 C C . GLU A 1 115 ? 5.984 -10.140 -9.243 1.00 95.75 115 GLU A C 1
ATOM 854 O O . GLU A 1 115 ? 6.322 -10.475 -10.373 1.00 95.75 115 GLU A O 1
ATOM 859 N N . ARG A 1 116 ? 6.419 -9.010 -8.677 1.00 94.88 116 ARG A N 1
ATOM 860 C CA . ARG A 1 116 ? 7.173 -7.973 -9.400 1.00 94.88 116 ARG A CA 1
ATOM 861 C C . ARG A 1 116 ? 8.573 -7.720 -8.838 1.00 94.88 116 ARG A C 1
ATOM 863 O O . ARG A 1 116 ? 9.292 -6.864 -9.341 1.00 94.88 116 ARG A O 1
ATOM 870 N N . GLY A 1 117 ? 8.975 -8.459 -7.807 1.00 94.25 117 GLY A N 1
ATOM 871 C CA . GLY A 1 117 ? 10.296 -8.346 -7.199 1.00 94.25 117 GLY A CA 1
ATOM 872 C C . GLY A 1 117 ? 10.504 -7.024 -6.464 1.00 94.25 117 GLY A C 1
ATOM 873 O O . GLY A 1 117 ? 9.561 -6.384 -6.005 1.00 94.25 117 GLY A O 1
ATOM 874 N N . ILE A 1 118 ? 11.765 -6.623 -6.307 1.00 92.25 118 ILE A N 1
ATOM 875 C CA . ILE A 1 118 ? 12.137 -5.453 -5.500 1.00 92.25 118 ILE A CA 1
ATOM 876 C C . ILE A 1 118 ? 11.749 -4.116 -6.149 1.00 92.25 118 ILE A C 1
ATOM 878 O O . ILE A 1 118 ? 11.590 -3.124 -5.439 1.00 92.25 118 ILE A O 1
ATOM 882 N N . ASP A 1 119 ? 11.543 -4.084 -7.468 1.00 89.81 119 ASP A N 1
ATOM 883 C CA . ASP A 1 119 ? 11.279 -2.847 -8.209 1.00 89.81 119 ASP A CA 1
ATOM 884 C C . ASP A 1 119 ? 10.001 -2.147 -7.755 1.00 89.81 119 ASP A C 1
ATOM 886 O O . ASP A 1 119 ? 10.020 -0.945 -7.489 1.00 89.81 119 ASP A O 1
ATOM 890 N N . ILE A 1 120 ? 8.918 -2.899 -7.535 1.00 92.62 120 ILE A N 1
ATOM 891 C CA . ILE A 1 120 ? 7.667 -2.323 -7.025 1.00 92.62 120 ILE A CA 1
ATOM 892 C C . ILE A 1 120 ? 7.843 -1.684 -5.643 1.00 92.62 120 ILE A C 1
ATOM 894 O O . ILE A 1 120 ? 7.141 -0.734 -5.308 1.00 92.62 120 ILE A O 1
ATOM 898 N N . CYS A 1 121 ? 8.795 -2.160 -4.831 1.00 93.62 121 CYS A N 1
ATOM 899 C CA . CYS A 1 121 ? 9.027 -1.608 -3.499 1.00 93.62 121 CYS A CA 1
ATOM 900 C C . CYS A 1 121 ? 9.577 -0.177 -3.540 1.00 93.62 121 CYS A C 1
ATOM 902 O O . CYS A 1 121 ? 9.356 0.566 -2.585 1.00 93.62 121 CYS A O 1
ATOM 904 N N . PHE A 1 122 ? 10.254 0.224 -4.621 1.00 90.94 122 PHE A N 1
ATOM 905 C CA . PHE A 1 122 ? 10.661 1.617 -4.813 1.00 90.94 122 PHE A CA 1
ATOM 906 C C . PHE A 1 122 ? 9.472 2.522 -5.127 1.00 90.94 122 PHE A C 1
ATOM 908 O O . PHE A 1 122 ? 9.446 3.660 -4.668 1.00 90.94 122 PHE A O 1
ATOM 915 N N . THR A 1 123 ? 8.468 2.008 -5.840 1.00 90.31 123 THR A N 1
ATOM 916 C CA . THR A 1 123 ? 7.244 2.754 -6.151 1.00 90.31 123 THR A CA 1
ATOM 917 C C . THR A 1 123 ? 6.299 2.821 -4.955 1.00 90.31 123 THR A C 1
ATOM 919 O O . THR A 1 123 ? 5.719 3.872 -4.707 1.00 90.31 123 THR A O 1
ATOM 922 N N . CYS A 1 124 ? 6.164 1.741 -4.170 1.00 91.19 124 CYS A N 1
ATOM 923 C CA . CYS A 1 124 ? 5.200 1.643 -3.062 1.00 91.19 124 CYS A CA 1
ATOM 924 C C . CYS A 1 124 ? 5.241 2.826 -2.084 1.00 91.19 124 CYS A C 1
ATOM 926 O O . CYS A 1 124 ? 4.215 3.156 -1.495 1.00 91.19 124 CYS A O 1
ATOM 928 N N . ARG A 1 125 ? 6.407 3.462 -1.891 1.00 88.69 125 ARG A N 1
ATOM 929 C CA . ARG A 1 125 ? 6.548 4.629 -1.005 1.00 88.69 125 ARG A CA 1
ATOM 930 C C . ARG A 1 125 ? 5.831 5.887 -1.502 1.00 88.69 125 ARG A C 1
ATOM 932 O O . ARG A 1 125 ? 5.730 6.829 -0.740 1.00 88.69 125 ARG A O 1
ATOM 939 N N . PHE A 1 126 ? 5.356 5.917 -2.741 1.00 88.00 126 PHE A N 1
ATOM 940 C CA . PHE A 1 126 ? 4.676 7.072 -3.339 1.00 88.00 126 PHE A CA 1
ATOM 941 C C . PHE A 1 126 ? 3.209 6.790 -3.672 1.00 88.00 126 PHE A C 1
ATOM 943 O O . PHE A 1 126 ? 2.531 7.620 -4.268 1.00 88.00 126 PHE A O 1
ATOM 950 N N . VAL A 1 127 ? 2.714 5.600 -3.335 1.00 88.38 127 VAL A N 1
ATOM 951 C CA . VAL A 1 127 ? 1.348 5.203 -3.668 1.00 88.38 127 VAL A CA 1
ATOM 952 C C . VAL A 1 127 ? 0.424 5.642 -2.534 1.00 88.38 127 VAL A C 1
ATOM 954 O O . VAL A 1 127 ? 0.615 5.242 -1.390 1.00 88.38 127 VAL A O 1
ATOM 957 N N . VAL A 1 128 ? -0.625 6.387 -2.858 1.00 86.25 128 VAL A N 1
ATOM 958 C CA . VAL A 1 128 ? -1.751 6.722 -1.967 1.00 86.25 128 VAL A CA 1
ATOM 959 C C . VAL A 1 128 ? -2.970 5.916 -2.442 1.0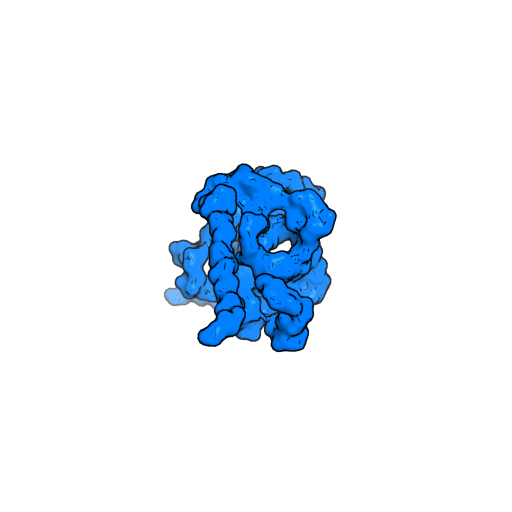0 86.25 128 VAL A C 1
ATOM 961 O O . VAL A 1 128 ? -3.013 5.544 -3.612 1.00 86.25 128 VAL A O 1
ATOM 964 N N . SER A 1 129 ? -3.890 5.513 -1.560 1.00 81.38 129 SER A N 1
ATOM 965 C CA . SER A 1 129 ? -4.959 4.561 -1.937 1.00 81.38 129 SER A CA 1
ATOM 966 C C . SER A 1 129 ? -6.277 5.245 -2.308 1.00 81.38 129 SER A C 1
ATOM 968 O O . SER A 1 129 ? -7.077 4.660 -3.037 1.00 81.38 129 SER A O 1
ATOM 970 N N . GLU A 1 130 ? -6.500 6.467 -1.820 1.00 69.38 130 GLU A N 1
ATOM 971 C CA . GLU A 1 130 ? -7.668 7.312 -2.096 1.00 69.38 130 GLU A CA 1
ATOM 972 C C . GLU A 1 130 ? -7.223 8.781 -2.206 1.00 69.38 130 GLU A C 1
ATOM 974 O O . GLU A 1 130 ? -6.146 9.129 -1.729 1.00 69.38 130 GLU A O 1
ATOM 979 N N . GLY A 1 131 ? -8.033 9.623 -2.850 1.00 54.41 131 GLY A N 1
ATOM 980 C CA . GLY A 1 131 ? -7.763 11.054 -3.033 1.00 54.41 131 GLY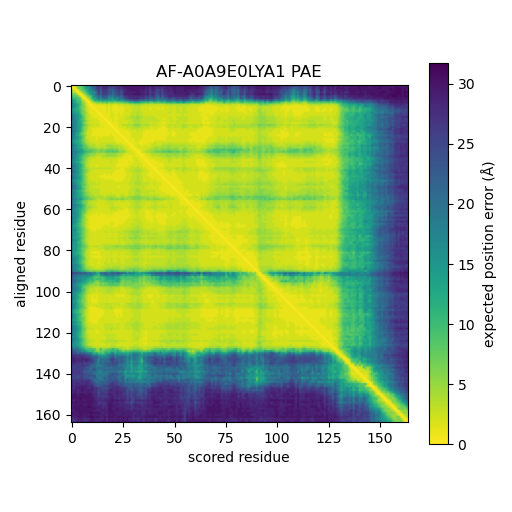 A CA 1
ATOM 981 C C . GLY A 1 131 ? -7.360 11.442 -4.461 1.00 54.41 131 GLY A C 1
ATOM 982 O O . GLY A 1 131 ? -6.897 10.620 -5.251 1.00 54.41 131 GLY A O 1
ATOM 983 N N . GLU A 1 132 ? -7.546 12.721 -4.804 1.00 40.34 132 GLU A N 1
ATOM 984 C CA . GLU A 1 132 ? -7.240 13.297 -6.133 1.00 40.34 132 GLU A CA 1
ATOM 985 C C . GLU A 1 132 ? -5.729 13.386 -6.432 1.00 40.34 132 GLU A C 1
ATOM 987 O O . GLU A 1 132 ? -5.317 13.704 -7.549 1.00 40.34 132 GLU A O 1
ATOM 992 N N . THR A 1 133 ? -4.905 13.063 -5.435 1.00 44.00 133 THR A N 1
ATOM 993 C CA . THR A 1 133 ? -3.440 13.080 -5.469 1.00 44.00 133 THR A CA 1
ATOM 994 C C . THR A 1 133 ? -2.897 11.658 -5.618 1.00 44.00 133 THR A C 1
ATOM 996 O O . THR A 1 133 ? -2.043 11.198 -4.860 1.00 44.00 133 THR A O 1
ATOM 999 N N . LEU A 1 134 ? -3.411 10.908 -6.592 1.00 47.91 134 LEU A N 1
ATOM 1000 C CA . LEU A 1 134 ? -2.786 9.657 -7.002 1.00 47.91 134 LEU A CA 1
ATOM 1001 C C . LEU A 1 134 ? -1.549 10.004 -7.828 1.00 47.91 134 LEU A C 1
ATOM 1003 O O . LEU A 1 134 ? -1.654 10.248 -9.024 1.00 47.91 134 LEU A O 1
ATOM 1007 N N . LEU A 1 135 ? -0.396 9.999 -7.147 1.00 47.62 135 LEU A N 1
ATOM 1008 C CA . LEU A 1 135 ? 0.941 10.295 -7.670 1.00 47.62 135 LEU A CA 1
ATOM 1009 C C . LEU A 1 135 ? 1.132 11.797 -7.923 1.00 47.62 135 LEU A C 1
ATOM 1011 O O . LEU A 1 135 ? 0.459 12.411 -8.740 1.00 47.62 135 LEU A O 1
ATOM 1015 N N . GLY A 1 136 ? 2.035 12.402 -7.150 1.00 48.19 136 GLY A N 1
ATOM 1016 C CA . GLY A 1 136 ? 2.229 13.852 -7.057 1.00 48.19 136 GLY A CA 1
ATOM 1017 C C . GLY A 1 136 ? 2.831 14.531 -8.294 1.00 48.19 136 GLY A C 1
ATOM 1018 O O . GLY A 1 136 ? 3.770 15.299 -8.132 1.00 48.19 136 GLY A O 1
ATOM 1019 N N . SER A 1 137 ? 2.353 14.233 -9.506 1.00 53.28 137 SER A N 1
ATOM 1020 C CA . SER A 1 137 ? 2.569 15.030 -10.718 1.00 53.28 137 SER A CA 1
ATOM 1021 C C . SER A 1 137 ? 1.452 14.785 -11.748 1.00 53.28 137 SER A C 1
ATOM 1023 O O . SER A 1 137 ? 0.887 13.695 -11.831 1.00 53.28 137 SER A O 1
ATOM 1025 N N . GLU A 1 138 ? 1.136 15.781 -12.581 1.00 52.41 138 GLU A N 1
ATOM 1026 C CA . GLU A 1 138 ? 0.165 15.634 -13.683 1.00 52.41 138 GLU A CA 1
ATOM 1027 C C . GLU A 1 138 ? 0.553 14.524 -14.680 1.00 52.41 138 GLU A C 1
ATOM 1029 O O . GLU A 1 138 ? -0.316 13.861 -15.251 1.00 52.41 138 GLU A O 1
ATOM 1034 N N . ALA A 1 139 ? 1.855 14.273 -14.847 1.00 53.94 139 ALA A N 1
ATOM 1035 C CA . ALA A 1 139 ? 2.387 13.242 -15.735 1.00 53.94 139 ALA A CA 1
ATOM 1036 C C . ALA A 1 139 ? 2.005 11.821 -15.286 1.00 53.94 139 ALA A C 1
ATOM 1038 O O . ALA A 1 139 ? 1.654 10.975 -16.111 1.00 53.94 139 ALA A O 1
ATOM 1039 N N . ASP A 1 140 ? 2.005 11.575 -13.977 1.00 52.75 140 ASP A N 1
ATOM 1040 C CA . ASP A 1 140 ? 1.638 10.275 -13.420 1.00 52.75 140 ASP A CA 1
ATOM 1041 C C . ASP A 1 140 ? 0.131 9.98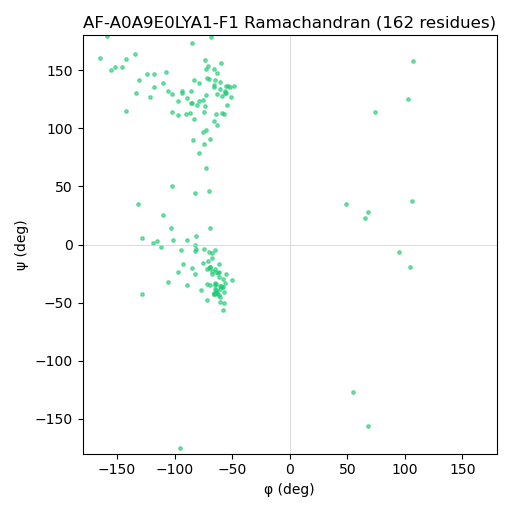4 -13.591 1.00 52.75 140 ASP A C 1
ATOM 1043 O O . ASP A 1 140 ? -0.266 8.849 -13.874 1.00 52.75 140 ASP A O 1
ATOM 1047 N N . ARG A 1 141 ? -0.717 11.023 -13.506 1.00 52.84 141 ARG A N 1
ATOM 1048 C CA . ARG A 1 141 ? -2.174 10.934 -13.739 1.00 52.84 141 ARG A CA 1
ATOM 1049 C C . ARG A 1 141 ? -2.503 10.588 -15.191 1.00 52.84 141 ARG A C 1
ATOM 1051 O O . ARG A 1 141 ? -3.360 9.737 -15.444 1.00 52.84 141 ARG A O 1
ATOM 1058 N N . ALA A 1 142 ? -1.798 11.213 -16.136 1.00 52.31 142 ALA A N 1
ATOM 1059 C CA . ALA A 1 142 ? -1.952 10.951 -17.564 1.00 52.31 142 ALA A CA 1
ATOM 1060 C C . ALA A 1 142 ? -1.577 9.503 -17.923 1.00 52.31 142 ALA A C 1
ATOM 1062 O O . ALA A 1 142 ? -2.297 8.848 -18.678 1.00 52.31 142 ALA A O 1
ATOM 1063 N N . ALA A 1 143 ? -0.509 8.968 -17.324 1.00 53.19 143 ALA A N 1
ATOM 1064 C CA . ALA A 1 143 ? -0.067 7.591 -17.543 1.00 53.19 143 ALA A CA 1
ATOM 1065 C C . ALA A 1 143 ? -1.049 6.530 -16.995 1.00 53.19 143 ALA A C 1
ATOM 1067 O O . ALA A 1 143 ? -1.064 5.395 -17.473 1.00 53.19 143 ALA A O 1
ATOM 1068 N N . LEU A 1 144 ? -1.894 6.892 -16.022 1.00 51.94 144 LEU A N 1
ATOM 1069 C CA . LEU A 1 144 ? -2.912 6.014 -15.433 1.00 51.94 144 LEU A CA 1
ATOM 1070 C C . LEU A 1 144 ? -4.312 6.134 -16.054 1.00 51.94 144 LEU A C 1
ATOM 1072 O O . LEU A 1 144 ? -5.203 5.373 -15.668 1.00 51.94 144 LEU A O 1
ATOM 1076 N N . GLY A 1 145 ? -4.527 7.060 -16.993 1.00 48.19 145 GLY A N 1
ATOM 1077 C CA . GLY A 1 145 ? -5.834 7.275 -17.621 1.00 48.19 145 GLY A CA 1
ATOM 1078 C C . GLY A 1 145 ? -6.899 7.840 -16.672 1.00 48.19 145 GLY A C 1
ATOM 1079 O O . GLY A 1 145 ? -8.085 7.572 -16.858 1.00 48.19 145 GLY A O 1
ATOM 1080 N N . GLN A 1 146 ? -6.496 8.592 -15.640 1.00 46.47 146 GLN A N 1
ATOM 1081 C CA . GLN A 1 146 ? -7.427 9.254 -14.720 1.00 46.47 146 GLN A CA 1
ATOM 1082 C C . GLN A 1 146 ? -7.706 10.698 -15.174 1.00 46.47 146 GLN A C 1
ATOM 1084 O O . GLN A 1 146 ? -6.755 11.427 -15.464 1.00 46.47 146 GLN A O 1
ATOM 1089 N N . PRO A 1 147 ? -8.977 11.149 -15.235 1.00 38.53 147 PRO A N 1
ATOM 1090 C CA . PRO A 1 147 ? -9.297 12.513 -15.650 1.00 38.53 147 PRO A CA 1
ATOM 1091 C C . PRO A 1 147 ? -8.774 13.570 -14.657 1.00 38.53 147 PRO A C 1
ATOM 1093 O O . PRO A 1 147 ? -8.629 13.327 -13.455 1.00 38.53 147 PRO A O 1
ATOM 1096 N N . SER A 1 148 ? -8.466 14.759 -15.185 1.00 42.34 148 SER A N 1
ATOM 1097 C CA . SER A 1 148 ? -8.014 15.918 -14.407 1.00 42.34 148 SER A CA 1
ATOM 1098 C C . SER A 1 148 ? -9.150 16.502 -13.555 1.00 42.34 148 SER A C 1
ATOM 1100 O O . SER A 1 148 ? -10.290 16.592 -14.005 1.00 42.34 148 SER A O 1
ATOM 1102 N N . ALA A 1 149 ? -8.820 16.946 -12.342 1.00 45.81 149 ALA A N 1
ATOM 1103 C CA . ALA A 1 149 ? -9.741 17.555 -11.377 1.00 45.81 149 ALA A CA 1
ATOM 1104 C C . ALA A 1 149 ? -10.150 18.997 -11.740 1.00 45.81 149 ALA A C 1
ATOM 1106 O O . ALA A 1 149 ? -10.988 19.596 -11.070 1.00 45.81 149 ALA A O 1
ATOM 1107 N N . ALA A 1 150 ? -9.590 19.564 -12.813 1.00 42.12 150 ALA A N 1
ATOM 1108 C CA . ALA A 1 150 ? -9.784 20.961 -13.206 1.00 42.12 150 ALA A CA 1
ATOM 1109 C C . ALA A 1 150 ? -11.202 21.316 -13.720 1.00 42.12 150 ALA A C 1
ATOM 1111 O O . ALA A 1 150 ? -11.385 22.373 -14.313 1.00 42.12 150 ALA A O 1
ATOM 1112 N N . GLY A 1 151 ? -12.208 20.459 -13.509 1.00 34.22 151 GLY A N 1
ATOM 1113 C CA . GLY A 1 151 ? -13.578 20.666 -13.993 1.00 34.22 151 GLY A CA 1
ATOM 1114 C C . GLY A 1 151 ? -14.685 20.526 -12.948 1.00 34.22 151 GLY A C 1
ATOM 1115 O O . GLY A 1 151 ? -15.854 20.562 -13.321 1.00 34.22 151 GLY A O 1
ATOM 1116 N N . ARG A 1 152 ? -14.378 20.340 -11.657 1.00 42.38 152 ARG A N 1
ATOM 1117 C CA . ARG A 1 152 ? -15.428 20.265 -10.630 1.00 42.38 152 ARG A CA 1
ATOM 1118 C C . ARG A 1 152 ? -15.827 21.674 -10.194 1.00 42.38 152 ARG A C 1
ATOM 1120 O O . ARG A 1 152 ? -15.242 22.241 -9.275 1.00 42.38 152 ARG A O 1
ATOM 1127 N N . GLU A 1 153 ? -16.814 22.242 -10.886 1.00 31.06 153 GLU A N 1
ATOM 1128 C CA . GLU A 1 153 ? -17.495 23.457 -10.435 1.00 31.06 153 GLU A CA 1
ATOM 1129 C C . GLU A 1 153 ? -17.978 23.273 -8.983 1.00 31.06 153 GLU A C 1
ATOM 1131 O O . GLU A 1 153 ? -18.514 22.209 -8.642 1.00 31.06 153 GLU A O 1
ATOM 1136 N N . PRO A 1 154 ? -17.781 24.266 -8.097 1.00 38.28 154 PRO A N 1
ATOM 1137 C CA . PRO A 1 154 ? -18.268 24.174 -6.733 1.00 38.28 154 PRO A CA 1
ATOM 1138 C C . PRO A 1 154 ? -19.795 24.094 -6.742 1.00 38.28 154 PRO A C 1
ATOM 1140 O O . PRO A 1 154 ? -20.487 24.902 -7.358 1.00 38.28 154 PRO A O 1
ATOM 1143 N N . ILE A 1 155 ? -20.313 23.100 -6.026 1.00 46.91 155 ILE A N 1
ATOM 1144 C CA . ILE A 1 155 ? -21.741 22.909 -5.792 1.00 46.91 155 ILE A CA 1
ATOM 1145 C C . ILE A 1 155 ? -22.253 24.179 -5.102 1.00 46.91 155 ILE A C 1
ATOM 1147 O O . ILE A 1 155 ? -21.845 24.483 -3.979 1.00 46.91 155 ILE A O 1
ATOM 1151 N N . ALA A 1 156 ? -23.100 24.946 -5.791 1.00 39.78 156 ALA A N 1
ATOM 1152 C CA . ALA A 1 156 ? -23.675 26.174 -5.263 1.00 39.78 156 ALA A CA 1
ATOM 1153 C C . ALA A 1 156 ? -24.374 25.892 -3.924 1.00 39.78 156 ALA A C 1
ATOM 1155 O O . ALA A 1 156 ? -25.314 25.096 -3.849 1.00 39.78 156 ALA A O 1
ATOM 1156 N N . GLN A 1 157 ? -23.913 26.550 -2.857 1.00 46.19 157 GLN A N 1
ATOM 1157 C CA . GLN A 1 157 ? -24.600 26.548 -1.571 1.00 46.19 157 GLN A CA 1
ATOM 1158 C C . GLN A 1 157 ? -25.961 27.215 -1.769 1.00 46.19 157 GLN A C 1
ATOM 1160 O O . GLN A 1 157 ? -26.064 28.435 -1.886 1.00 46.19 157 GLN A O 1
ATOM 1165 N N . THR A 1 158 ? -27.017 26.407 -1.836 1.00 44.41 158 THR A N 1
ATOM 1166 C CA . THR A 1 158 ? -28.383 26.925 -1.815 1.00 44.41 158 THR A CA 1
ATOM 1167 C C . THR A 1 158 ? -28.656 27.381 -0.387 1.00 44.41 158 THR A C 1
ATOM 1169 O O . THR A 1 158 ? -28.916 26.568 0.502 1.00 44.41 158 THR A O 1
ATOM 1172 N N . GLY A 1 159 ? -28.511 28.686 -0.155 1.00 42.53 159 GLY A N 1
ATOM 1173 C CA . GLY A 1 159 ? -28.847 29.321 1.108 1.00 42.53 159 GLY A CA 1
ATOM 1174 C C . GLY A 1 159 ? -30.311 29.063 1.448 1.00 42.53 159 GLY A C 1
ATOM 1175 O O . GLY A 1 159 ? -31.210 29.565 0.779 1.00 42.53 159 GLY A O 1
ATOM 1176 N N . HIS A 1 160 ? -30.545 28.285 2.502 1.00 47.25 160 HIS A N 1
ATOM 1177 C CA . HIS A 1 160 ? -31.810 28.311 3.224 1.00 47.25 160 HIS A CA 1
ATOM 1178 C C . HIS A 1 160 ? -31.898 29.653 3.957 1.00 47.25 160 HIS A C 1
ATOM 1180 O O . HIS A 1 160 ? -31.410 29.804 5.076 1.00 47.25 160 HIS A O 1
ATOM 1186 N N . GLY A 1 161 ? -32.485 30.644 3.287 1.00 37.34 161 GLY A N 1
ATOM 1187 C CA . GLY A 1 161 ? -32.971 31.863 3.918 1.00 37.34 161 GLY A CA 1
ATOM 1188 C C . GLY A 1 161 ? -34.257 31.560 4.682 1.00 37.34 161 GLY A C 1
ATOM 1189 O O . GLY A 1 161 ? -35.269 31.200 4.088 1.00 37.34 161 GLY A O 1
ATOM 1190 N N . LEU A 1 162 ? -34.186 31.678 6.004 1.00 47.72 162 LEU A N 1
ATOM 1191 C CA . LEU A 1 162 ? -35.332 31.741 6.906 1.00 47.72 162 LEU A CA 1
ATOM 1192 C C . LEU A 1 162 ? -36.040 33.104 6.791 1.00 47.72 162 LEU A C 1
ATOM 1194 O O . LEU A 1 162 ? -35.377 34.128 6.623 1.00 47.72 162 LEU A O 1
ATOM 1198 N N . SER A 1 163 ? -37.352 33.070 7.051 1.00 44.59 163 SER A N 1
ATOM 1199 C CA . SER A 1 163 ? -38.216 34.137 7.597 1.00 44.59 163 SER A CA 1
ATOM 1200 C C . SER A 1 163 ? -39.127 34.904 6.632 1.00 44.59 163 SER A C 1
ATOM 1202 O O . SER A 1 163 ? -38.680 35.542 5.681 1.00 44.59 163 SER A O 1
ATOM 1204 N N . GLY A 1 164 ? -40.415 34.885 6.993 1.00 42.09 164 GLY A N 1
ATOM 1205 C CA . GLY A 1 164 ? -41.533 35.632 6.425 1.00 42.09 164 GLY A CA 1
ATOM 1206 C C . GLY A 1 164 ? -42.849 34.989 6.825 1.00 42.09 164 GLY A C 1
ATOM 1207 O O . GLY A 1 164 ? -43.440 34.334 5.945 1.00 42.09 164 GLY A O 1
#

Foldseek 3Di:
DDDPPDDDQAKEQQDDLPPPAKWFQWFWDPPDLAIFTDGDPDTHRSDPVVVVVCVPPDCLQTTGIMDGDPAPVDPQHPNDARVVLVLLLVLPPDDQDPAADDTPSLVVHHRSCVVPNRSSSSSSRRAGNDDPRGDSDPVSCVSVVHDHPVPDDPDDDPDPDDDD

Mean predicted aligned error: 10.74 Å

Nearest PDB structures (foldseek):
  6vdo-assembly1_A  TM=4.700E-01  e=4.995E+00  Hepacivirus hominis
  7y4l-assembly1_b7  TM=2.562E-01  e=7.214E+00  Porphyridium purpureum

pLDDT: mean 79.41, std 20.92, range [31.06, 98.0]

Solvent-accessible surface area (backbone atoms only — not comparable to full-atom values): 10096 Å² total; per-residue (Å²): 134,85,83,81,78,85,71,77,79,36,27,25,74,78,34,58,70,84,43,96,64,18,21,35,41,24,36,48,41,68,89,57,96,43,56,33,47,50,59,35,85,67,67,42,69,61,44,73,73,58,56,58,72,46,77,84,55,64,61,31,54,44,36,36,25,28,21,75,46,64,51,80,79,31,97,46,35,79,81,85,50,55,55,55,49,51,53,52,55,68,63,77,83,67,88,73,66,102,63,58,76,74,51,53,54,60,78,74,39,20,41,48,46,74,76,55,40,71,63,36,48,54,45,56,37,42,64,51,75,40,69,99,64,51,39,73,45,73,68,52,27,59,78,69,74,52,82,78,77,91,71,75,73,79,79,76,81,78,77,85,79,81,90,133